Protein AF-A0A975MHR1-F1 (afdb_monomer)

pLDDT: mean 84.18, std 14.92, range [43.97, 98.38]

Structure (mmCIF, N/CA/C/O backbone):
data_AF-A0A975MHR1-F1
#
_entry.id   AF-A0A975MHR1-F1
#
loop_
_atom_site.group_PDB
_atom_site.id
_atom_site.type_symbol
_atom_site.label_atom_id
_atom_site.label_alt_id
_atom_site.label_comp_id
_atom_site.label_asym_id
_atom_site.label_entity_id
_atom_site.label_seq_id
_atom_site.pdbx_PDB_ins_code
_atom_site.Cartn_x
_atom_site.Cartn_y
_atom_site.Cartn_z
_atom_site.occupancy
_atom_site.B_iso_or_equiv
_atom_site.auth_seq_id
_atom_site.auth_comp_id
_atom_site.auth_asym_id
_atom_site.auth_atom_id
_atom_site.pdbx_PDB_model_num
ATOM 1 N N . MET A 1 1 ? -18.039 4.286 2.069 1.00 79.88 1 MET A N 1
ATOM 2 C CA . MET A 1 1 ? -16.928 3.396 2.445 1.00 79.88 1 MET A CA 1
ATOM 3 C C . MET A 1 1 ? -15.746 3.831 1.604 1.00 79.88 1 MET A C 1
ATOM 5 O O . MET A 1 1 ? -15.899 3.887 0.392 1.00 79.88 1 MET A O 1
ATOM 9 N N . THR A 1 2 ? -14.656 4.267 2.227 1.00 95.25 2 THR A N 1
ATOM 10 C CA . THR A 1 2 ? -13.437 4.701 1.514 1.00 95.25 2 THR A CA 1
ATOM 11 C C . THR A 1 2 ? -12.638 3.487 1.036 1.00 95.25 2 THR A C 1
ATOM 13 O O . THR A 1 2 ? -12.756 2.406 1.617 1.00 95.25 2 THR A O 1
ATOM 16 N N . ALA A 1 3 ? -11.769 3.658 0.042 1.00 96.56 3 ALA A N 1
ATOM 17 C CA . ALA A 1 3 ? -10.800 2.649 -0.389 1.00 96.56 3 ALA A CA 1
ATOM 18 C C . ALA A 1 3 ? -9.988 2.115 0.801 1.00 96.56 3 ALA A C 1
ATOM 20 O O . ALA A 1 3 ? -9.765 0.913 0.945 1.00 96.56 3 ALA A O 1
ATOM 21 N N . PHE A 1 4 ? -9.609 3.003 1.727 1.00 97.69 4 PHE A N 1
ATOM 22 C CA . PHE A 1 4 ? -8.880 2.613 2.933 1.00 97.69 4 PHE A CA 1
ATOM 23 C C . PHE A 1 4 ? -9.688 1.659 3.814 1.00 97.69 4 PHE A C 1
ATOM 25 O O . PHE A 1 4 ? -9.148 0.670 4.312 1.00 97.69 4 PHE A O 1
ATOM 32 N N . GLU A 1 5 ? -10.967 1.960 4.032 1.00 96.50 5 GLU A N 1
ATOM 33 C CA . GLU A 1 5 ? -11.857 1.116 4.830 1.00 96.50 5 GLU A CA 1
ATOM 34 C C . GLU A 1 5 ? -12.053 -0.252 4.180 1.00 96.50 5 GLU A C 1
ATOM 36 O O . GLU A 1 5 ? -11.966 -1.260 4.879 1.00 96.50 5 GLU A O 1
ATOM 41 N N . THR A 1 6 ? -12.231 -0.294 2.858 1.00 96.94 6 THR A N 1
ATOM 42 C CA . THR A 1 6 ? -12.348 -1.537 2.084 1.00 96.94 6 THR A CA 1
ATOM 43 C C . THR A 1 6 ? -11.099 -2.407 2.217 1.00 96.94 6 THR A C 1
ATOM 45 O O . THR A 1 6 ? -11.203 -3.596 2.523 1.00 96.94 6 THR A O 1
ATOM 48 N N . ILE A 1 7 ? -9.905 -1.827 2.067 1.00 97.38 7 ILE A N 1
ATOM 49 C CA . ILE A 1 7 ? -8.639 -2.569 2.171 1.00 97.38 7 ILE A CA 1
ATOM 50 C C . ILE A 1 7 ? -8.428 -3.094 3.594 1.00 97.38 7 ILE A C 1
ATOM 52 O O . ILE A 1 7 ? -8.072 -4.255 3.784 1.00 97.38 7 ILE A O 1
ATOM 56 N N . VAL A 1 8 ? -8.686 -2.273 4.618 1.00 97.81 8 VAL A N 1
ATOM 57 C CA . VAL A 1 8 ? -8.574 -2.7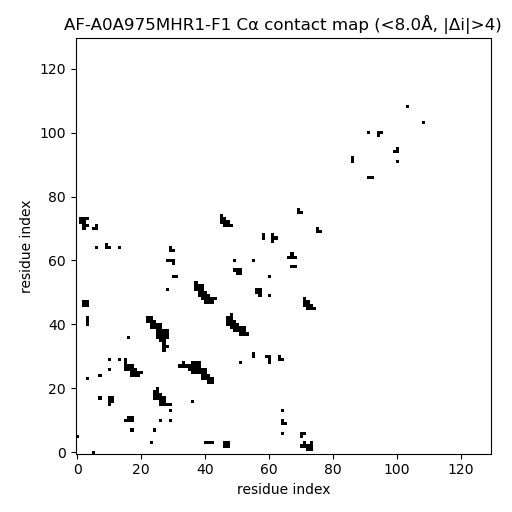09 6.020 1.00 97.81 8 VAL A CA 1
ATOM 58 C C . VAL A 1 8 ? -9.593 -3.798 6.355 1.00 97.81 8 VAL A C 1
ATOM 60 O O . VAL A 1 8 ? -9.263 -4.727 7.092 1.00 97.81 8 VAL A O 1
ATOM 63 N N . ALA A 1 9 ? -10.816 -3.704 5.832 1.00 97.25 9 ALA A N 1
ATOM 64 C CA . ALA A 1 9 ? -11.827 -4.742 5.998 1.00 97.25 9 ALA A CA 1
ATOM 65 C C . ALA A 1 9 ? -11.390 -6.055 5.333 1.00 97.25 9 ALA A C 1
ATOM 67 O O . ALA A 1 9 ? -11.477 -7.103 5.966 1.00 97.25 9 ALA A O 1
ATOM 68 N N . SER A 1 10 ? -10.844 -5.985 4.118 1.00 97.81 10 SER A N 1
ATOM 69 C CA . SER A 1 10 ? -10.363 -7.153 3.369 1.00 97.81 10 SER A CA 1
ATOM 70 C C . SER A 1 10 ? -9.183 -7.832 4.068 1.00 97.81 10 SER A C 1
ATOM 72 O O . SER A 1 10 ? -9.179 -9.048 4.224 1.00 97.81 10 SER A O 1
ATOM 74 N N . LEU A 1 11 ? -8.232 -7.057 4.604 1.00 96.94 11 LEU A N 1
ATOM 75 C CA . LEU A 1 11 ? -7.140 -7.589 5.431 1.00 96.94 11 LEU A CA 1
ATOM 76 C C . LEU A 1 11 ? -7.670 -8.318 6.675 1.00 96.94 11 LEU A C 1
ATOM 78 O O . LEU A 1 11 ? -7.264 -9.435 6.976 1.00 96.94 11 LEU A O 1
ATOM 82 N N . ARG A 1 12 ? -8.624 -7.721 7.392 1.00 96.56 12 ARG A N 1
ATOM 83 C CA . ARG A 1 12 ? -9.224 -8.382 8.561 1.00 96.56 12 ARG A CA 1
ATOM 84 C C . ARG A 1 12 ? -9.986 -9.651 8.176 1.00 96.56 12 ARG A C 1
ATOM 86 O O . ARG A 1 12 ? -9.909 -10.634 8.903 1.00 96.56 12 ARG A O 1
ATOM 93 N N . ALA A 1 13 ? -10.690 -9.642 7.044 1.00 96.88 13 ALA A N 1
ATOM 94 C CA . ALA A 1 13 ? -11.398 -10.809 6.520 1.00 96.88 13 ALA A CA 1
ATOM 95 C C . ALA A 1 13 ? -10.438 -11.937 6.103 1.00 96.88 13 ALA A C 1
ATOM 97 O O . ALA A 1 13 ? -10.755 -13.106 6.296 1.00 96.88 13 ALA A O 1
ATOM 98 N N . ALA A 1 14 ? -9.242 -11.590 5.621 1.00 94.69 14 ALA A N 1
ATOM 99 C CA . ALA A 1 14 ? -8.153 -12.528 5.351 1.00 94.69 14 ALA A CA 1
ATOM 100 C C . ALA A 1 14 ? -7.460 -13.055 6.628 1.00 94.69 14 ALA A C 1
ATOM 102 O O . ALA A 1 14 ? -6.516 -13.836 6.538 1.00 94.69 14 ALA A O 1
ATOM 103 N N . GLY A 1 15 ? -7.904 -12.636 7.820 1.00 94.06 15 GLY A N 1
ATOM 104 C CA . GLY A 1 15 ? -7.348 -13.081 9.097 1.00 94.06 15 GLY A CA 1
ATOM 105 C C . GLY A 1 15 ? -5.966 -12.507 9.409 1.00 94.06 15 GLY A C 1
ATOM 106 O O . GLY A 1 15 ? -5.280 -13.042 10.276 1.00 94.06 15 GLY A O 1
ATOM 107 N N . VAL A 1 16 ? -5.546 -11.440 8.718 1.00 92.62 16 VAL A N 1
ATOM 108 C CA . VAL A 1 16 ? -4.248 -10.803 8.965 1.00 92.62 16 VAL A CA 1
ATOM 109 C C . VAL A 1 16 ? -4.353 -9.724 10.039 1.00 92.62 16 VAL A C 1
ATOM 111 O O . VAL A 1 16 ? -5.306 -8.941 10.077 1.00 92.62 16 VAL A O 1
ATOM 114 N N . ASP A 1 17 ? -3.337 -9.645 10.899 1.00 91.88 17 ASP A N 1
ATOM 115 C CA . ASP A 1 17 ? -3.267 -8.631 11.948 1.00 91.88 17 ASP A CA 1
ATOM 116 C C . ASP A 1 17 ? -3.114 -7.227 11.354 1.00 91.88 17 ASP A C 1
ATOM 118 O O . ASP A 1 17 ? -2.190 -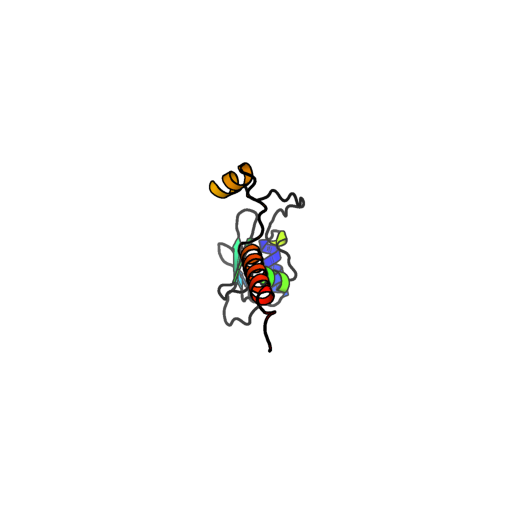6.956 10.581 1.00 91.88 17 ASP A O 1
ATOM 122 N N . VAL A 1 18 ? -3.989 -6.302 11.766 1.00 97.12 18 VAL A N 1
ATOM 123 C CA . VAL A 1 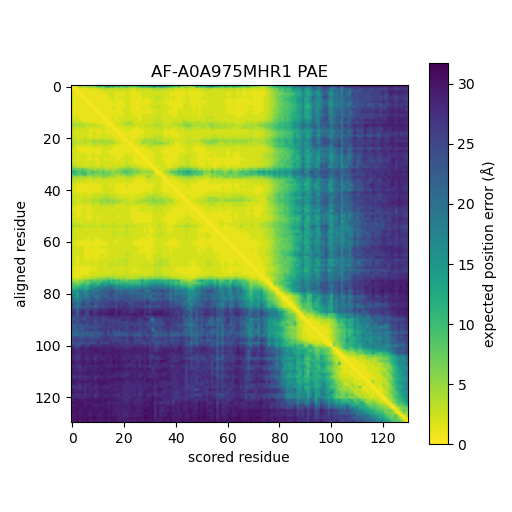18 ? -3.986 -4.905 11.306 1.00 97.12 18 VAL A CA 1
ATOM 124 C C . VAL A 1 18 ? -3.876 -3.938 12.481 1.00 97.12 18 VAL A C 1
ATOM 126 O O . VAL A 1 18 ? -4.762 -3.851 13.331 1.00 97.12 18 VAL A O 1
ATOM 129 N N . LYS A 1 19 ? -2.831 -3.109 12.467 1.00 98.0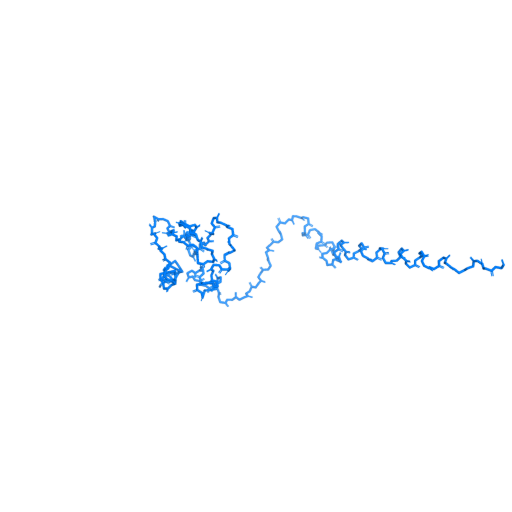0 19 LYS A N 1
ATOM 130 C CA . LYS A 1 19 ? -2.616 -2.004 13.404 1.00 98.00 19 LYS A CA 1
ATOM 131 C C . LYS A 1 19 ? -2.878 -0.663 12.725 1.00 98.00 19 LYS A C 1
ATOM 133 O O . LYS A 1 19 ? -2.145 -0.263 11.821 1.00 98.00 19 LYS A O 1
ATOM 138 N N . LEU A 1 20 ? -3.890 0.068 13.187 1.00 98.00 20 LEU A N 1
ATOM 139 C CA . LEU A 1 20 ? -4.162 1.426 12.709 1.00 98.00 20 LEU A CA 1
ATOM 140 C C . LEU A 1 20 ? -3.090 2.417 13.191 1.00 98.00 20 LEU A C 1
ATOM 142 O O . LEU A 1 20 ? -2.507 2.273 14.265 1.00 98.00 20 LEU A O 1
ATOM 146 N N . THR A 1 21 ? -2.842 3.443 12.385 1.00 96.75 21 THR A N 1
ATOM 147 C CA . THR A 1 21 ? -1.894 4.533 12.643 1.00 96.75 21 THR A CA 1
ATOM 148 C C . THR A 1 21 ? -2.521 5.869 12.238 1.00 96.75 21 THR A C 1
ATOM 150 O O . THR A 1 21 ? -3.521 5.898 11.522 1.00 96.75 21 THR A O 1
ATOM 153 N N . LYS A 1 22 ? -1.915 6.997 12.633 1.00 93.25 22 LYS A N 1
ATOM 154 C CA . LYS A 1 22 ? -2.426 8.344 12.306 1.00 93.25 22 LYS A CA 1
ATOM 155 C C . LYS A 1 22 ? -2.617 8.579 10.795 1.00 93.25 22 LYS A C 1
ATOM 157 O O . LYS A 1 22 ? -3.505 9.327 10.411 1.00 93.25 22 LYS A O 1
ATOM 162 N N . GLY A 1 23 ? -1.795 7.953 9.950 1.00 93.69 23 GLY A N 1
ATOM 163 C CA . GLY A 1 23 ? -1.816 8.132 8.491 1.00 93.69 23 GLY A CA 1
ATOM 164 C C . GLY A 1 23 ? -2.297 6.918 7.690 1.00 93.69 23 GLY A C 1
ATOM 165 O O . GLY A 1 23 ? -2.171 6.921 6.467 1.00 93.69 23 GLY A O 1
ATOM 166 N N . GLY A 1 24 ? -2.795 5.863 8.342 1.00 97.62 24 GLY A N 1
ATOM 167 C CA . GLY A 1 24 ? -3.165 4.624 7.658 1.00 97.62 24 GLY A CA 1
ATOM 168 C C . GLY A 1 24 ? -3.116 3.397 8.564 1.00 97.62 24 GLY A C 1
ATOM 169 O O . GLY A 1 24 ? -3.556 3.454 9.708 1.00 97.62 24 GLY A O 1
ATOM 170 N N . ALA A 1 25 ? -2.557 2.290 8.086 1.00 98.38 25 ALA A N 1
ATOM 171 C CA . ALA A 1 25 ? -2.419 1.046 8.832 1.00 98.38 25 ALA A CA 1
ATOM 172 C C . ALA A 1 25 ? -1.106 0.318 8.511 1.00 98.38 25 ALA A C 1
ATOM 174 O O . ALA A 1 25 ? -0.481 0.523 7.469 1.00 98.38 25 ALA A O 1
ATOM 175 N N . ARG A 1 26 ? -0.703 -0.551 9.434 1.00 98.25 26 ARG A N 1
ATOM 176 C CA . ARG A 1 26 ? 0.360 -1.541 9.272 1.00 98.25 26 ARG A CA 1
ATOM 177 C C . ARG A 1 26 ? -0.254 -2.923 9.419 1.00 98.25 26 ARG A C 1
ATOM 179 O O . ARG A 1 26 ? -1.033 -3.126 10.346 1.00 98.25 26 ARG A O 1
ATOM 186 N N . ALA A 1 27 ? 0.103 -3.848 8.542 1.00 97.75 27 ALA A N 1
ATOM 187 C CA . ALA A 1 27 ? -0.388 -5.221 8.586 1.00 97.75 27 ALA A CA 1
ATOM 188 C C . ALA A 1 27 ? 0.728 -6.213 8.250 1.00 97.75 27 ALA A C 1
ATOM 190 O O . ALA A 1 27 ? 1.771 -5.819 7.719 1.00 97.75 27 ALA A O 1
ATOM 191 N N . GLN A 1 28 ? 0.534 -7.492 8.561 1.00 96.88 28 GLN A N 1
ATOM 192 C CA . GLN A 1 28 ? 1.322 -8.541 7.910 1.00 96.88 28 GLN A CA 1
ATOM 193 C C . GLN A 1 28 ? 0.938 -8.602 6.426 1.00 96.88 28 GLN A C 1
ATOM 195 O O . GLN A 1 28 ? -0.202 -8.316 6.058 1.00 96.88 28 GLN A O 1
ATOM 200 N N . CYS A 1 29 ? 1.901 -8.917 5.563 1.00 97.06 29 CYS A N 1
ATOM 201 C CA . CYS A 1 29 ? 1.611 -9.089 4.146 1.00 97.06 29 CYS A CA 1
ATOM 202 C C . CYS A 1 29 ? 0.899 -10.436 3.930 1.00 97.06 29 CYS A C 1
ATOM 204 O O . CYS A 1 29 ? 1.402 -11.439 4.429 1.00 97.06 29 CYS A O 1
ATOM 206 N N . PRO A 1 30 ? -0.218 -10.498 3.184 1.00 95.88 30 PRO A N 1
ATOM 207 C CA . PRO A 1 30 ? -0.897 -11.765 2.895 1.00 95.88 30 PRO A CA 1
ATOM 208 C C . PRO A 1 30 ? -0.149 -12.638 1.869 1.00 95.88 30 PRO A C 1
ATOM 210 O O . PRO A 1 30 ? -0.420 -13.828 1.774 1.00 95.88 30 PRO A O 1
ATOM 213 N N . VAL A 1 31 ? 0.798 -12.066 1.114 1.00 97.19 31 VAL A N 1
ATOM 214 C CA . VAL A 1 31 ? 1.537 -12.762 0.040 1.00 97.19 31 VAL A CA 1
ATOM 215 C C . VAL A 1 31 ? 2.711 -13.579 0.578 1.00 97.19 31 VAL A C 1
ATOM 217 O O . VAL A 1 31 ? 2.987 -14.673 0.094 1.00 97.19 31 VAL A O 1
ATOM 220 N N . HIS A 1 32 ? 3.419 -13.067 1.586 1.00 94.31 32 HIS A N 1
ATOM 221 C CA . HIS A 1 32 ? 4.569 -13.758 2.166 1.00 94.31 32 HIS A CA 1
ATOM 222 C C . HIS A 1 32 ? 4.396 -13.931 3.670 1.00 94.31 32 HIS A C 1
ATOM 224 O O . HIS A 1 32 ? 3.871 -13.060 4.358 1.00 94.31 32 HIS A O 1
ATOM 230 N N . ASN A 1 33 ? 4.912 -15.035 4.207 1.00 87.25 33 ASN A N 1
ATOM 231 C CA . ASN A 1 33 ? 4.814 -15.330 5.631 1.00 87.25 33 ASN A CA 1
ATOM 232 C C . ASN A 1 33 ? 5.770 -14.447 6.459 1.00 87.25 33 ASN A C 1
ATOM 234 O O . ASN A 1 33 ? 6.916 -14.817 6.726 1.00 87.25 33 ASN A O 1
ATOM 238 N N . SER A 1 34 ? 5.317 -13.252 6.847 1.00 84.19 34 SER A N 1
ATOM 239 C CA . SER A 1 34 ? 6.091 -12.321 7.674 1.00 84.19 34 SER A CA 1
ATOM 240 C C . SER A 1 34 ? 5.909 -12.579 9.174 1.00 84.19 34 SER A C 1
ATOM 242 O O . SER A 1 34 ? 4.789 -12.641 9.676 1.00 84.19 34 SER A O 1
ATOM 244 N N . ARG A 1 35 ? 7.003 -12.530 9.948 1.00 85.00 35 ARG A N 1
ATOM 245 C CA . ARG A 1 35 ? 6.927 -12.449 11.425 1.00 85.00 35 ARG A CA 1
ATOM 246 C C . ARG A 1 35 ? 6.492 -11.074 11.957 1.00 85.00 35 ARG A C 1
ATOM 248 O O . ARG A 1 35 ? 6.228 -10.945 13.144 1.00 85.00 35 ARG A O 1
ATOM 255 N N . GLY A 1 36 ? 6.456 -10.043 11.113 1.00 90.81 36 GLY A N 1
ATOM 256 C CA . GLY A 1 36 ? 6.146 -8.668 11.512 1.00 90.81 36 GLY A CA 1
ATOM 257 C C . GLY A 1 36 ? 5.213 -7.954 10.537 1.00 90.81 36 GLY A C 1
ATOM 258 O O . GLY A 1 36 ? 4.917 -8.460 9.458 1.00 90.81 36 GLY A O 1
ATOM 259 N N . LEU A 1 37 ? 4.772 -6.751 10.913 1.00 96.44 37 LEU A N 1
ATOM 260 C CA . LEU A 1 37 ? 3.868 -5.928 10.106 1.00 96.44 37 LEU A CA 1
ATOM 261 C C . LEU A 1 37 ? 4.623 -5.281 8.933 1.00 96.44 37 LEU A C 1
ATOM 263 O O . LEU A 1 37 ? 5.018 -4.116 9.019 1.00 96.44 37 LEU A O 1
ATOM 267 N N . THR A 1 38 ? 4.887 -6.038 7.869 1.00 97.19 38 THR A N 1
ATOM 268 C CA . THR A 1 38 ? 5.680 -5.621 6.695 1.00 97.19 38 THR A CA 1
ATOM 269 C C . THR A 1 38 ? 4.890 -4.786 5.687 1.00 97.19 38 THR A C 1
ATOM 271 O O . THR A 1 38 ? 5.497 -4.023 4.935 1.00 97.19 38 THR A O 1
ATOM 274 N N . LEU A 1 39 ? 3.558 -4.868 5.692 1.00 98.25 39 LEU A N 1
ATOM 275 C CA . LEU A 1 39 ? 2.685 -4.140 4.778 1.00 98.25 39 LEU A CA 1
ATOM 276 C C . LEU A 1 39 ? 2.330 -2.756 5.335 1.00 98.25 39 LEU A C 1
ATOM 278 O O . LEU A 1 39 ? 1.883 -2.610 6.475 1.00 98.25 39 LEU A O 1
ATOM 282 N N . SER A 1 40 ? 2.517 -1.729 4.508 1.00 98.38 40 SER A N 1
ATOM 283 C CA . SER A 1 40 ? 1.995 -0.378 4.715 1.00 98.38 40 SER A CA 1
ATOM 284 C C . SER A 1 40 ? 0.716 -0.193 3.926 1.00 98.38 40 SER A C 1
ATOM 286 O O . SER A 1 40 ? 0.713 -0.448 2.726 1.00 98.38 40 SER A O 1
ATOM 288 N N . VAL A 1 41 ? -0.314 0.347 4.566 1.00 98.31 41 VAL A N 1
ATOM 289 C CA . VAL A 1 41 ? -1.510 0.859 3.894 1.00 98.31 41 VAL A CA 1
ATOM 290 C C . VAL A 1 41 ? -1.630 2.331 4.258 1.00 98.31 41 VAL A C 1
ATOM 292 O O . VAL A 1 41 ? -1.923 2.658 5.407 1.00 98.31 41 VAL A O 1
ATOM 295 N N . ARG A 1 42 ? -1.353 3.241 3.325 1.00 98.19 42 ARG A N 1
ATOM 296 C CA . ARG A 1 42 ? -1.293 4.684 3.602 1.00 98.19 42 ARG A CA 1
ATOM 297 C C . ARG A 1 42 ? -2.463 5.413 2.960 1.00 98.19 42 ARG A C 1
ATOM 299 O O . ARG A 1 42 ? -2.695 5.263 1.764 1.00 98.19 42 ARG A O 1
ATOM 306 N N . ARG A 1 43 ? -3.145 6.253 3.741 1.00 97.12 43 ARG A N 1
ATOM 307 C CA . ARG A 1 43 ? -4.168 7.172 3.229 1.00 97.12 43 ARG A CA 1
ATOM 308 C C . ARG A 1 43 ? -3.491 8.313 2.473 1.00 97.12 43 ARG A C 1
ATOM 310 O O . ARG A 1 43 ? -2.590 8.963 3.006 1.00 97.12 43 ARG A O 1
ATOM 317 N N . GLY A 1 44 ? -3.911 8.527 1.239 1.00 93.94 44 GLY A N 1
ATOM 318 C CA . GLY A 1 44 ? -3.654 9.732 0.466 1.00 93.94 44 GLY A CA 1
ATOM 319 C C . GLY A 1 44 ? -4.947 10.516 0.269 1.00 93.94 44 GLY A C 1
ATOM 320 O O . GLY A 1 44 ? -5.979 10.188 0.849 1.00 93.94 44 GLY A O 1
ATOM 321 N N . ASP A 1 45 ? -4.871 11.550 -0.556 1.00 92.81 45 ASP A N 1
ATOM 322 C CA . ASP A 1 45 ? -6.040 12.317 -0.968 1.00 92.81 45 ASP A CA 1
ATOM 323 C C . ASP A 1 45 ? -6.777 11.568 -2.091 1.00 92.81 45 ASP A C 1
ATO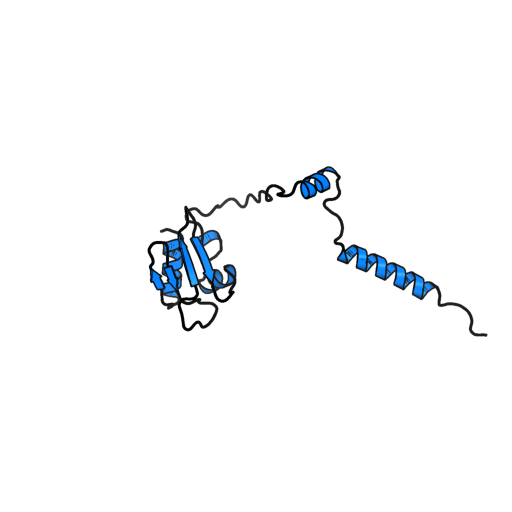M 325 O O . ASP A 1 45 ? -6.210 11.360 -3.168 1.00 92.81 45 ASP A O 1
ATOM 329 N N . GLY A 1 46 ? -7.974 11.052 -1.797 1.00 91.81 46 GLY A N 1
ATOM 330 C CA . GLY A 1 46 ? -8.814 10.275 -2.723 1.00 91.81 46 GLY A CA 1
ATOM 331 C C . GLY A 1 46 ? -8.268 8.901 -3.142 1.00 91.81 46 GLY A C 1
ATOM 332 O O . GLY A 1 46 ? -8.837 8.246 -4.019 1.00 91.81 46 GLY A O 1
ATOM 333 N N . ARG A 1 47 ? -7.139 8.460 -2.571 1.00 95.38 47 ARG A N 1
ATOM 334 C CA . ARG A 1 47 ? -6.498 7.178 -2.896 1.00 95.38 47 ARG A CA 1
ATOM 335 C C . ARG A 1 47 ? -5.734 6.581 -1.725 1.00 95.38 47 ARG A C 1
ATOM 337 O O . ARG A 1 47 ? -5.336 7.276 -0.792 1.00 95.38 47 ARG A O 1
ATOM 344 N N . VAL A 1 48 ? -5.418 5.302 -1.837 1.00 97.56 48 VAL A N 1
ATOM 345 C CA . VAL A 1 48 ? -4.610 4.533 -0.896 1.00 97.56 48 VAL A CA 1
ATOM 346 C C . VAL A 1 48 ? -3.384 3.987 -1.609 1.00 97.56 48 VAL A C 1
ATOM 348 O O . VAL A 1 48 ? -3.461 3.567 -2.758 1.00 97.56 48 VAL A O 1
ATOM 351 N N . SER A 1 49 ? -2.239 3.984 -0.925 1.00 97.44 49 SER A N 1
ATOM 352 C CA . SER A 1 49 ? -1.075 3.219 -1.376 1.00 97.44 49 SER A CA 1
ATOM 353 C C . SER A 1 49 ? -0.899 1.985 -0.502 1.00 97.44 49 SER A C 1
ATOM 355 O O . SER A 1 49 ? -0.953 2.071 0.730 1.00 97.44 49 SER A O 1
ATOM 357 N N . VAL A 1 50 ? -0.644 0.854 -1.149 1.00 97.94 50 VAL A N 1
ATOM 358 C CA . VAL A 1 50 ? -0.181 -0.376 -0.511 1.00 97.94 50 VAL A CA 1
ATOM 359 C C . VAL A 1 50 ? 1.296 -0.545 -0.838 1.00 97.94 50 VAL A C 1
ATOM 361 O O . VAL A 1 50 ? 1.724 -0.277 -1.956 1.00 97.94 50 VAL A O 1
ATOM 364 N N . TYR A 1 51 ? 2.107 -0.886 0.156 1.00 98.19 51 TYR A N 1
ATOM 365 C CA . TYR A 1 51 ? 3.536 -1.092 -0.058 1.00 98.19 51 TYR A CA 1
ATOM 366 C C . TYR A 1 51 ? 4.075 -2.143 0.899 1.00 98.19 51 TYR A C 1
ATOM 368 O O . TYR A 1 51 ? 4.009 -1.976 2.124 1.00 98.19 51 TYR A O 1
ATOM 376 N N . CYS A 1 52 ? 4.624 -3.215 0.339 1.00 97.94 52 CYS A N 1
ATOM 377 C CA . CYS A 1 52 ? 5.261 -4.270 1.100 1.00 97.94 52 CYS A CA 1
ATOM 378 C C . CYS A 1 52 ? 6.767 -4.006 1.222 1.00 97.94 52 CYS A C 1
ATOM 380 O O . CYS A 1 52 ? 7.495 -4.023 0.236 1.00 97.94 52 CYS A O 1
ATOM 382 N N . PHE A 1 53 ? 7.267 -3.836 2.447 1.00 96.81 53 PHE A N 1
ATOM 383 C CA . PHE A 1 53 ? 8.699 -3.597 2.683 1.00 96.81 53 PHE A CA 1
ATOM 384 C C . PHE A 1 53 ? 9.595 -4.826 2.437 1.00 96.81 53 PHE A C 1
ATOM 386 O O . PHE A 1 53 ? 10.813 -4.700 2.506 1.00 96.81 53 PHE A O 1
ATOM 393 N N . ALA A 1 54 ? 9.009 -5.994 2.161 1.00 95.75 54 ALA A N 1
ATOM 394 C CA . ALA A 1 54 ? 9.737 -7.211 1.801 1.00 95.75 54 ALA A CA 1
ATOM 395 C C . ALA A 1 54 ? 9.837 -7.440 0.280 1.00 95.75 54 ALA A C 1
ATOM 397 O O . ALA A 1 54 ? 10.493 -8.390 -0.130 1.00 95.75 54 ALA A O 1
ATOM 398 N N . GLY A 1 55 ? 9.202 -6.589 -0.538 1.00 96.12 55 GLY A N 1
ATOM 399 C CA . GLY A 1 55 ? 9.332 -6.628 -1.998 1.00 96.12 55 GLY A CA 1
ATOM 400 C C . GLY A 1 55 ? 8.214 -7.335 -2.768 1.00 96.12 55 GLY A C 1
ATOM 401 O O . GLY A 1 55 ? 8.362 -7.481 -3.973 1.00 96.12 55 GLY A O 1
ATOM 402 N N . CYS A 1 56 ? 7.113 -7.750 -2.127 1.00 97.75 56 CYS A N 1
ATOM 403 C CA . CYS A 1 56 ? 5.922 -8.192 -2.869 1.00 97.75 56 CYS A CA 1
ATOM 404 C C . CYS A 1 56 ? 5.363 -7.037 -3.703 1.00 97.75 56 CYS A C 1
ATOM 406 O O . CYS A 1 56 ? 5.325 -5.896 -3.218 1.00 97.75 56 CYS A O 1
ATOM 408 N N . GLU A 1 57 ? 4.890 -7.343 -4.906 1.00 97.19 57 GLU A N 1
ATOM 409 C CA . GLU A 1 57 ? 4.260 -6.345 -5.760 1.00 97.19 57 GLU A CA 1
ATOM 410 C C . GLU A 1 57 ? 2.903 -5.920 -5.183 1.00 97.19 57 GLU A C 1
ATOM 412 O O . GLU A 1 57 ? 2.238 -6.657 -4.450 1.00 97.19 57 GLU A O 1
ATOM 417 N N . ASP A 1 58 ? 2.485 -4.691 -5.478 1.00 96.12 58 ASP A N 1
ATOM 418 C CA . ASP A 1 58 ? 1.199 -4.167 -5.018 1.00 96.12 58 ASP A CA 1
ATOM 419 C C . ASP A 1 58 ? 0.022 -4.960 -5.596 1.00 96.12 58 ASP A C 1
ATOM 421 O O . ASP A 1 58 ? -0.921 -5.263 -4.864 1.00 96.12 58 ASP A O 1
ATOM 425 N N . VAL A 1 59 ? 0.109 -5.352 -6.867 1.00 96.81 59 VAL A N 1
ATOM 426 C CA . VAL A 1 59 ? -0.880 -6.202 -7.541 1.00 96.81 59 VAL A CA 1
ATOM 427 C C . VAL A 1 59 ? -1.034 -7.565 -6.867 1.00 96.81 59 VAL A C 1
ATOM 429 O O . VAL A 1 59 ? -2.159 -7.966 -6.595 1.00 96.81 59 VAL A O 1
ATOM 432 N N . GLU A 1 60 ? 0.062 -8.222 -6.473 1.00 97.75 60 GLU A N 1
ATOM 433 C CA . GLU A 1 60 ? 0.007 -9.507 -5.760 1.00 97.75 60 GLU A CA 1
ATOM 434 C C . GLU A 1 60 ? -0.688 -9.367 -4.400 1.00 97.75 60 GLU A C 1
ATOM 436 O O . GLU A 1 60 ? -1.465 -10.229 -3.986 1.00 97.75 60 GLU A O 1
ATOM 441 N N . VAL A 1 61 ? -0.421 -8.265 -3.689 1.00 97.81 61 VAL A N 1
ATOM 442 C CA . VAL A 1 61 ? -1.072 -7.977 -2.405 1.00 97.81 61 VAL A CA 1
ATOM 443 C C . VAL A 1 61 ? -2.569 -7.755 -2.586 1.00 97.81 61 VAL A C 1
ATOM 445 O O . VAL A 1 61 ? -3.348 -8.225 -1.760 1.00 97.81 61 VAL A O 1
ATOM 448 N N . LEU A 1 62 ? -2.977 -7.038 -3.633 1.00 97.88 62 LEU A N 1
ATOM 449 C CA . LEU A 1 62 ? -4.389 -6.810 -3.933 1.00 97.88 62 LEU A CA 1
ATOM 450 C C . LEU A 1 62 ? -5.093 -8.109 -4.328 1.00 97.88 62 LEU A C 1
ATOM 452 O O . LEU A 1 62 ? -6.145 -8.407 -3.763 1.00 97.88 62 LEU A O 1
ATOM 456 N N . ASP A 1 63 ? -4.480 -8.917 -5.190 1.00 97.69 63 ASP A N 1
ATOM 457 C CA . ASP A 1 63 ? -5.023 -10.206 -5.623 1.00 97.69 63 ASP A CA 1
ATOM 458 C C . ASP A 1 63 ? -5.210 -11.164 -4.438 1.00 97.69 63 ASP A C 1
ATOM 460 O O . ASP A 1 63 ? -6.266 -11.785 -4.301 1.00 97.69 63 ASP A O 1
ATOM 464 N N . ALA A 1 64 ? -4.244 -11.221 -3.512 1.00 97.06 64 ALA A N 1
ATOM 465 C CA . ALA A 1 64 ? -4.353 -12.013 -2.284 1.00 97.06 64 ALA A CA 1
ATOM 466 C C . ALA A 1 64 ? -5.510 -11.566 -1.365 1.00 97.06 64 ALA A C 1
ATOM 468 O O . ALA A 1 64 ? -5.970 -12.338 -0.524 1.00 97.06 64 ALA A O 1
ATOM 469 N N . LEU A 1 65 ? -5.984 -10.327 -1.520 1.00 97.12 65 LEU A N 1
ATOM 470 C CA . LEU A 1 65 ? -7.136 -9.770 -0.809 1.00 97.12 65 LEU A CA 1
ATOM 471 C C . LEU A 1 65 ? -8.432 -9.816 -1.633 1.00 97.12 65 LEU A C 1
ATOM 473 O O . LEU A 1 65 ? -9.468 -9.374 -1.139 1.00 97.12 65 LEU A O 1
ATOM 477 N N . GLY A 1 66 ? -8.393 -10.330 -2.867 1.00 97.06 66 GLY A N 1
ATOM 478 C CA . GLY A 1 66 ? -9.529 -10.319 -3.790 1.00 97.06 66 GLY A CA 1
ATOM 479 C C . GLY A 1 66 ? -9.906 -8.917 -4.281 1.00 97.06 66 GLY A C 1
ATOM 480 O O . GLY A 1 66 ? -11.070 -8.673 -4.596 1.00 97.06 66 GLY A O 1
ATOM 481 N N . LEU A 1 67 ? -8.945 -7.994 -4.306 1.00 96.75 67 LEU A N 1
ATOM 482 C CA . LEU A 1 67 ? -9.111 -6.605 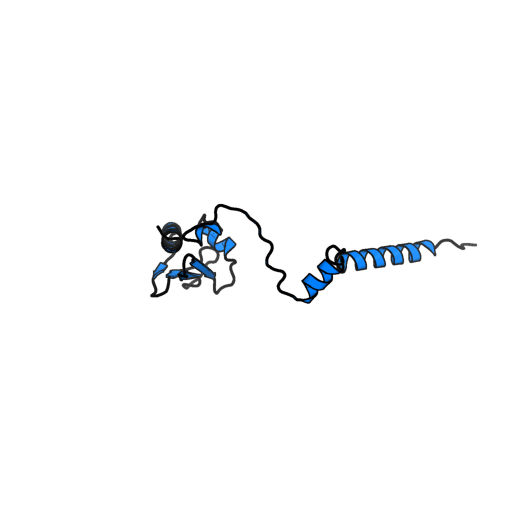-4.728 1.00 96.75 67 LEU A CA 1
ATOM 483 C C . LEU A 1 67 ? -8.406 -6.353 -6.059 1.00 96.75 67 LEU A C 1
ATOM 485 O O . LEU A 1 67 ? -7.496 -7.076 -6.448 1.00 96.75 67 LEU A O 1
ATOM 489 N N . VAL A 1 68 ? -8.786 -5.271 -6.733 1.00 94.94 68 VAL A N 1
ATOM 490 C CA . VAL A 1 68 ? -8.111 -4.794 -7.946 1.00 94.94 68 VAL A CA 1
ATOM 491 C C . VAL A 1 68 ? -7.544 -3.391 -7.744 1.00 94.94 68 VAL A C 1
ATOM 493 O O . VAL A 1 68 ? -7.947 -2.659 -6.844 1.00 94.94 68 VAL A O 1
ATOM 496 N N . VAL A 1 69 ? -6.644 -2.953 -8.633 1.00 94.00 69 VAL A N 1
ATOM 497 C CA . VAL A 1 69 ? -6.006 -1.616 -8.576 1.00 94.00 69 VAL A CA 1
ATOM 498 C C . VAL A 1 69 ? -7.022 -0.476 -8.438 1.00 94.00 69 VAL A C 1
ATOM 500 O O . VAL A 1 69 ? -6.761 0.525 -7.778 1.00 94.00 69 VAL A O 1
ATOM 503 N N . ARG A 1 70 ? -8.206 -0.621 -9.036 1.00 93.06 70 ARG A N 1
ATOM 504 C CA . ARG A 1 70 ? -9.275 0.378 -8.962 1.00 93.06 70 ARG A CA 1
ATOM 505 C C . ARG A 1 70 ? -9.802 0.589 -7.535 1.00 93.06 70 ARG A C 1
ATOM 507 O O . ARG A 1 70 ? -10.209 1.701 -7.217 1.00 93.06 70 ARG A O 1
ATOM 514 N N . ASP A 1 71 ? -9.729 -0.427 -6.681 1.00 94.75 71 ASP A N 1
ATOM 515 C CA . ASP A 1 71 ? -10.173 -0.362 -5.284 1.00 94.75 71 ASP A CA 1
ATOM 516 C C . ASP A 1 71 ? -9.195 0.420 -4.391 1.00 94.75 71 ASP A C 1
ATOM 518 O O . ASP A 1 71 ? -9.494 0.692 -3.230 1.00 94.75 71 ASP A O 1
ATOM 522 N N . LEU A 1 72 ? -8.037 0.835 -4.927 1.00 95.94 72 LEU A N 1
ATOM 523 C CA . LEU A 1 72 ? -7.135 1.784 -4.271 1.00 95.94 72 LEU A CA 1
ATOM 524 C C . LEU A 1 72 ? -7.648 3.232 -4.312 1.00 95.94 72 LEU A C 1
ATOM 526 O O . LEU A 1 72 ? -7.014 4.102 -3.718 1.00 95.94 72 LEU A O 1
ATOM 530 N N . PHE A 1 73 ? -8.744 3.529 -5.010 1.00 95.50 73 PHE A N 1
ATOM 531 C CA . PHE A 1 73 ? -9.249 4.890 -5.204 1.00 95.50 73 PHE A CA 1
ATOM 532 C C . PHE A 1 73 ? -10.643 5.041 -4.595 1.00 95.50 73 PHE A C 1
ATOM 534 O O . PHE A 1 73 ? -11.499 4.185 -4.800 1.00 95.50 73 PHE A O 1
ATOM 541 N N . ASP A 1 74 ? -10.875 6.133 -3.862 1.00 94.19 74 ASP A N 1
ATOM 542 C CA . ASP A 1 74 ? -12.187 6.424 -3.262 1.00 94.19 74 ASP A CA 1
ATOM 543 C C . ASP A 1 74 ? -13.243 6.691 -4.343 1.00 94.19 74 ASP A C 1
ATOM 545 O O . ASP A 1 74 ? -14.387 6.251 -4.239 1.00 94.19 74 ASP A O 1
ATOM 549 N N . GLU A 1 75 ? -12.822 7.374 -5.409 1.00 91.19 75 GLU A N 1
ATOM 550 C CA . GLU A 1 75 ? -13.608 7.633 -6.612 1.00 91.19 75 GLU A CA 1
ATOM 551 C C . GLU A 1 75 ? -12.955 6.924 -7.805 1.00 91.19 75 GLU A C 1
ATOM 553 O O . GLU A 1 75 ? -12.133 7.500 -8.529 1.00 91.19 75 GLU A O 1
ATOM 558 N N . PRO A 1 76 ? -13.259 5.633 -8.004 1.00 79.06 76 PRO A N 1
ATOM 559 C CA . PRO A 1 76 ? -12.667 4.874 -9.085 1.00 79.06 76 PRO A CA 1
ATOM 560 C C . PRO A 1 76 ? -13.132 5.401 -10.445 1.00 79.06 76 PRO A C 1
ATOM 562 O O . PRO A 1 76 ? -14.321 5.369 -10.766 1.00 79.06 76 PRO A O 1
ATOM 565 N N . ARG A 1 77 ? -12.182 5.841 -11.280 1.00 73.88 77 ARG A N 1
ATOM 566 C CA . ARG A 1 77 ? -12.467 6.242 -12.664 1.00 73.88 77 ARG A CA 1
ATOM 567 C C . ARG A 1 77 ? -13.092 5.074 -13.427 1.00 73.88 77 ARG A C 1
ATOM 569 O O . ARG A 1 77 ? -12.531 3.976 -13.484 1.00 73.88 77 ARG A O 1
ATOM 576 N N . THR A 1 78 ? -14.274 5.304 -13.986 1.00 69.75 78 THR A N 1
ATOM 577 C CA . THR A 1 78 ? -15.000 4.333 -14.815 1.00 69.75 78 THR A CA 1
ATOM 578 C C . THR A 1 78 ? -14.653 4.477 -16.293 1.00 69.75 78 THR A C 1
ATOM 580 O O . THR A 1 78 ? -14.865 3.541 -17.064 1.00 69.75 78 THR A O 1
ATOM 583 N N . ASP A 1 79 ? -14.069 5.609 -16.686 1.00 66.88 79 ASP A N 1
ATOM 584 C CA . ASP A 1 79 ? -13.620 5.867 -18.039 1.00 66.88 79 ASP A CA 1
ATOM 585 C C . ASP A 1 79 ? -12.201 5.317 -18.239 1.00 66.88 79 ASP A C 1
ATOM 587 O O . ASP A 1 79 ? -11.213 5.791 -17.683 1.00 66.88 79 ASP A O 1
ATOM 591 N N . ARG A 1 80 ? -12.072 4.285 -19.076 1.00 60.78 80 ARG A N 1
ATOM 592 C CA . ARG A 1 80 ? -10.766 3.843 -19.588 1.00 60.78 80 ARG A CA 1
ATOM 593 C C . ARG A 1 80 ? -10.296 4.761 -20.713 1.00 60.78 80 ARG A C 1
ATOM 595 O O . ARG A 1 80 ? -9.879 4.286 -21.769 1.00 60.78 80 ARG A O 1
ATOM 602 N N . THR A 1 81 ? -10.367 6.071 -20.508 1.00 62.09 81 THR A N 1
ATOM 603 C CA . THR A 1 81 ? -9.741 7.013 -21.427 1.00 62.09 81 THR A CA 1
ATOM 604 C C . THR A 1 81 ? -8.247 6.931 -21.155 1.00 62.09 81 THR A C 1
ATOM 606 O O . THR A 1 81 ? -7.710 7.635 -20.302 1.00 62.09 81 THR A O 1
ATOM 609 N N . TYR A 1 82 ? -7.573 5.984 -21.813 1.00 59.81 82 TYR A N 1
ATOM 610 C CA . TYR A 1 82 ? -6.119 5.958 -21.849 1.00 59.81 82 TYR A CA 1
ATOM 611 C C . TYR A 1 82 ? -5.671 7.224 -22.576 1.00 59.81 82 TYR A C 1
ATOM 613 O O . TYR A 1 82 ? -5.564 7.265 -23.798 1.00 59.81 82 TYR A O 1
ATOM 621 N N . ALA A 1 83 ? -5.465 8.289 -21.809 1.00 62.06 83 ALA A N 1
ATOM 622 C CA . ALA A 1 83 ? -4.611 9.370 -22.233 1.00 62.06 83 ALA A CA 1
ATOM 623 C C . ALA A 1 83 ? -3.184 8.833 -22.072 1.00 62.06 83 ALA A C 1
ATOM 625 O O . ALA A 1 83 ? -2.786 8.551 -20.933 1.00 62.06 83 ALA A O 1
ATOM 626 N N . PRO A 1 84 ? -2.421 8.628 -23.163 1.00 60.59 84 PRO A N 1
ATOM 627 C CA . PRO A 1 84 ? -1.011 8.310 -23.019 1.00 60.59 84 PRO A CA 1
ATOM 628 C C . PRO A 1 84 ? -0.374 9.371 -22.113 1.00 60.59 84 PRO A C 1
ATOM 630 O O . PRO A 1 84 ? -0.783 10.539 -22.170 1.00 60.59 84 PRO A O 1
ATOM 633 N N . PRO A 1 85 ? 0.583 8.992 -21.245 1.00 64.00 85 PRO A N 1
ATOM 634 C CA . PRO A 1 85 ? 1.275 9.979 -20.433 1.00 64.00 85 PRO A CA 1
ATOM 635 C C . PRO A 1 85 ? 1.786 11.087 -21.365 1.00 64.00 85 PRO A C 1
ATOM 637 O O . PRO A 1 85 ? 2.270 10.756 -22.453 1.00 64.00 85 PRO A O 1
ATOM 640 N N . PRO A 1 86 ? 1.675 12.379 -20.989 1.00 65.19 86 PRO A N 1
ATOM 641 C CA . PRO A 1 86 ? 2.334 13.420 -21.764 1.00 65.19 86 PRO A CA 1
ATOM 642 C C . PRO A 1 86 ? 3.798 12.998 -21.874 1.00 65.19 86 PRO A C 1
ATOM 644 O O . PRO A 1 86 ? 4.415 12.698 -20.849 1.00 65.19 86 PRO A O 1
ATOM 647 N N . THR A 1 87 ? 4.298 12.855 -23.099 1.00 62.25 87 THR A N 1
ATOM 648 C CA . THR A 1 87 ? 5.679 12.478 -23.421 1.00 62.25 87 THR A CA 1
ATOM 649 C C . THR A 1 87 ? 6.606 13.315 -22.542 1.00 62.25 87 THR A C 1
ATOM 651 O O . THR A 1 87 ? 6.697 14.530 -22.692 1.00 62.25 87 THR A O 1
ATOM 654 N N . ARG A 1 88 ? 7.199 12.692 -21.511 1.00 65.62 88 ARG A N 1
ATOM 655 C CA . ARG A 1 88 ? 7.877 13.434 -20.432 1.00 65.62 88 ARG A CA 1
ATOM 656 C C . ARG A 1 88 ? 9.270 13.896 -20.827 1.00 65.62 88 ARG A C 1
ATOM 658 O O . ARG A 1 88 ? 9.865 14.683 -20.094 1.00 65.62 88 ARG A O 1
ATOM 665 N N . THR A 1 89 ? 9.791 13.435 -21.960 1.00 66.19 89 THR A N 1
ATOM 666 C CA . THR A 1 89 ? 11.124 13.812 -22.407 1.00 66.19 89 THR A CA 1
ATOM 667 C C . THR A 1 89 ? 11.068 14.646 -23.692 1.00 66.19 89 THR A C 1
ATOM 669 O O . THR A 1 89 ? 10.387 14.270 -24.649 1.00 66.19 89 THR A O 1
ATOM 672 N N . PRO A 1 90 ? 11.806 15.773 -23.753 1.00 73.94 90 PRO A N 1
ATOM 673 C CA . PRO A 1 90 ? 11.929 16.568 -24.976 1.00 73.94 90 PRO A CA 1
ATOM 674 C C . PRO A 1 90 ? 12.406 15.757 -26.189 1.00 73.94 90 PRO A C 1
ATOM 676 O O . PRO A 1 90 ? 12.055 16.074 -27.321 1.00 73.94 90 PRO A O 1
ATOM 679 N N . TRP A 1 91 ? 13.187 14.697 -25.962 1.00 68.06 91 TRP A N 1
ATOM 680 C CA . TRP A 1 91 ? 13.747 13.881 -27.032 1.00 68.06 91 TRP A CA 1
ATOM 681 C C . TRP A 1 91 ? 12.768 12.821 -27.564 1.00 68.06 91 TRP A C 1
ATOM 683 O O . TRP A 1 91 ? 12.775 12.582 -28.765 1.00 68.06 91 TRP A O 1
ATOM 693 N N . GLU A 1 92 ? 11.864 12.249 -26.756 1.00 71.88 92 GLU A N 1
ATOM 694 C CA . GLU A 1 92 ? 10.785 11.385 -27.277 1.00 71.88 92 GLU A CA 1
ATOM 695 C C . GLU A 1 92 ? 9.821 12.156 -28.181 1.00 71.88 92 GLU A C 1
ATOM 697 O O . GLU A 1 92 ? 9.396 11.635 -29.213 1.00 71.88 92 GLU A O 1
ATOM 702 N N . GLN A 1 93 ? 9.473 13.395 -27.812 1.00 71.88 93 GLN A N 1
ATOM 703 C CA . GLN A 1 93 ? 8.616 14.236 -28.650 1.00 71.88 93 GLN A CA 1
ATOM 704 C C . GLN A 1 93 ? 9.325 14.602 -29.957 1.00 71.88 93 GLN A C 1
ATOM 706 O O . GLN A 1 93 ? 8.744 14.443 -31.025 1.00 71.88 93 GLN A O 1
ATOM 711 N N . ALA A 1 94 ? 10.604 14.981 -29.890 1.00 75.38 94 ALA A N 1
ATOM 712 C CA . ALA A 1 94 ? 11.403 15.253 -31.081 1.00 75.38 94 ALA A CA 1
ATOM 713 C C . ALA A 1 94 ? 11.523 14.027 -32.007 1.00 75.38 94 ALA A C 1
ATOM 715 O O . ALA A 1 94 ? 11.439 14.174 -33.223 1.00 75.38 94 ALA A O 1
ATOM 716 N N . LEU A 1 95 ? 11.669 12.812 -31.458 1.00 76.50 95 LEU A N 1
ATOM 717 C CA . LEU A 1 95 ? 11.659 11.572 -32.244 1.00 76.50 95 LEU A CA 1
ATOM 718 C C . LEU A 1 95 ? 10.296 11.317 -32.896 1.00 76.50 95 LEU A C 1
ATOM 720 O O . LEU A 1 95 ? 10.247 10.900 -34.051 1.00 76.50 95 LEU A O 1
ATOM 724 N N . LYS A 1 96 ? 9.189 11.589 -32.192 1.00 73.44 96 LYS A N 1
ATOM 725 C CA . LYS A 1 96 ? 7.838 11.491 -32.763 1.00 73.44 96 LYS A CA 1
ATOM 726 C C . LYS A 1 96 ? 7.633 12.464 -33.913 1.00 73.44 96 LYS A C 1
ATOM 728 O O . LYS A 1 96 ? 7.238 12.025 -34.991 1.00 73.44 96 LYS A O 1
ATOM 733 N N . ASP A 1 97 ? 7.969 13.731 -33.702 1.00 77.62 97 ASP A N 1
ATOM 734 C CA . ASP A 1 97 ? 7.835 14.798 -34.697 1.00 77.62 97 ASP A CA 1
ATOM 735 C C . ASP A 1 97 ? 8.738 14.544 -35.920 1.00 77.62 97 ASP A C 1
ATOM 737 O O . ASP A 1 97 ? 8.371 14.868 -37.047 1.00 77.62 97 ASP A O 1
ATOM 741 N N . ALA A 1 98 ? 9.889 13.894 -35.714 1.00 77.81 98 ALA A N 1
ATOM 742 C CA . ALA A 1 98 ? 10.788 13.441 -36.775 1.00 77.81 98 ALA A CA 1
ATOM 743 C C . ALA A 1 98 ? 10.374 12.107 -37.437 1.00 77.81 98 ALA A C 1
ATOM 745 O O . ALA A 1 98 ? 11.067 11.645 -38.342 1.00 77.81 98 ALA A O 1
ATOM 746 N N . GLY A 1 99 ? 9.281 11.463 -37.002 1.00 74.56 99 GLY A N 1
ATOM 747 C CA . GLY A 1 99 ? 8.804 10.189 -37.561 1.00 74.56 99 GLY A CA 1
ATOM 748 C C . GLY A 1 99 ? 9.633 8.953 -37.178 1.00 74.56 99 GLY A C 1
ATOM 749 O O . GLY A 1 99 ? 9.526 7.918 -37.825 1.00 74.56 99 GLY A O 1
ATOM 750 N N . LEU A 1 100 ? 10.451 9.037 -36.126 1.00 68.75 100 LEU A N 1
ATOM 751 C CA . LEU A 1 100 ? 11.378 7.995 -35.659 1.00 68.75 100 LEU A CA 1
ATOM 752 C C . LEU A 1 100 ? 10.854 7.215 -34.436 1.00 68.75 100 LEU A C 1
ATOM 754 O O . LEU A 1 100 ? 11.638 6.643 -33.682 1.00 68.75 100 LEU A O 1
ATOM 758 N N . HIS A 1 101 ? 9.542 7.226 -34.197 1.00 67.38 101 HIS A N 1
ATOM 759 C CA . HIS A 1 101 ? 8.945 6.705 -32.962 1.00 67.38 101 HIS A CA 1
ATOM 760 C C . HIS A 1 101 ? 8.539 5.227 -33.004 1.00 67.38 101 HIS A C 1
ATOM 762 O O . HIS A 1 101 ? 8.426 4.621 -31.944 1.00 67.38 101 HIS A O 1
ATOM 768 N N . ASP A 1 102 ? 8.410 4.636 -34.193 1.00 62.97 102 ASP A N 1
ATOM 769 C CA . ASP A 1 102 ? 7.952 3.252 -34.380 1.00 62.97 102 ASP A CA 1
ATOM 770 C C . ASP A 1 102 ? 9.012 2.401 -35.102 1.00 62.97 102 ASP A C 1
ATOM 772 O O . ASP A 1 102 ? 8.757 1.733 -36.105 1.00 62.97 102 ASP A O 1
ATOM 776 N N . GLY A 1 103 ? 10.253 2.473 -34.614 1.00 61.06 103 GLY A N 1
ATOM 777 C CA . GLY A 1 103 ? 11.360 1.658 -35.111 1.00 61.06 103 GLY A CA 1
ATOM 778 C C . GLY A 1 103 ? 11.411 0.269 -34.454 1.00 61.06 103 GLY A C 1
ATOM 779 O O . GLY A 1 103 ? 11.030 0.128 -33.290 1.00 61.06 103 GLY A O 1
ATOM 780 N N . PRO A 1 104 ? 11.909 -0.772 -35.150 1.00 63.28 104 PRO A N 1
ATOM 781 C CA . PRO A 1 104 ? 12.217 -2.048 -34.508 1.00 63.28 104 PRO A CA 1
ATOM 782 C C . PRO A 1 104 ? 13.222 -1.838 -33.366 1.00 63.28 104 PRO A C 1
ATOM 784 O O . PRO A 1 104 ? 14.128 -1.010 -33.478 1.00 63.28 104 PRO A O 1
ATOM 787 N N . SER A 1 105 ? 13.076 -2.594 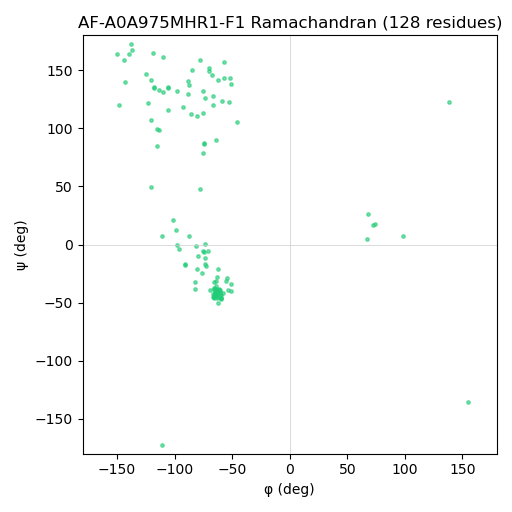-32.274 1.00 73.19 105 SER A N 1
ATOM 788 C CA . SER A 1 105 ? 14.001 -2.509 -31.139 1.00 73.19 105 SER A CA 1
ATOM 789 C C . SER A 1 105 ? 15.445 -2.790 -31.571 1.00 73.19 105 SER A C 1
ATOM 791 O O . SER A 1 105 ? 15.693 -3.474 -32.570 1.00 73.19 105 SER A O 1
ATOM 793 N N . LEU A 1 106 ? 16.411 -2.292 -30.792 1.00 71.31 106 LEU A N 1
ATOM 794 C CA . LEU A 1 106 ? 17.833 -2.549 -31.036 1.00 71.31 106 LEU A CA 1
ATOM 795 C C . LEU A 1 106 ? 18.118 -4.057 -31.144 1.00 71.31 106 LEU A C 1
ATOM 797 O O . LEU A 1 106 ? 18.846 -4.471 -32.041 1.00 71.31 106 LEU A O 1
ATOM 801 N N . ASP A 1 107 ? 17.462 -4.870 -30.312 1.00 69.94 107 ASP A N 1
ATOM 802 C CA . ASP A 1 107 ? 17.559 -6.333 -30.353 1.00 69.94 107 ASP A CA 1
ATOM 803 C C . ASP A 1 107 ? 17.099 -6.914 -31.697 1.00 69.94 107 ASP A C 1
ATOM 805 O O . ASP A 1 107 ? 17.746 -7.806 -32.246 1.00 69.94 107 ASP A O 1
ATOM 809 N N . HIS A 1 108 ? 16.014 -6.388 -32.272 1.00 69.62 108 HIS A N 1
ATOM 810 C CA . HIS A 1 108 ? 15.501 -6.838 -33.566 1.00 69.62 108 HIS A CA 1
ATOM 811 C C . HIS A 1 108 ? 16.435 -6.447 -34.723 1.00 69.62 108 HIS A C 1
ATOM 813 O O . HIS A 1 108 ? 16.658 -7.242 -35.639 1.00 69.62 108 HIS A O 1
ATOM 819 N N . LEU A 1 109 ? 17.022 -5.246 -34.679 1.00 77.81 109 LEU A N 1
ATOM 820 C CA . LEU A 1 109 ? 18.011 -4.802 -35.668 1.00 77.81 109 LEU A CA 1
ATOM 821 C C . LEU A 1 109 ? 19.304 -5.622 -35.588 1.00 77.81 109 LEU A C 1
ATOM 823 O O . LEU A 1 109 ? 19.825 -6.044 -36.623 1.00 77.81 109 LEU A O 1
ATOM 827 N N . LEU A 1 110 ? 19.781 -5.898 -34.372 1.00 81.69 110 LEU A N 1
ATOM 828 C CA . LEU A 1 110 ? 20.967 -6.716 -34.135 1.00 81.69 110 LEU A CA 1
ATOM 829 C C . LEU A 1 110 ? 20.747 -8.152 -34.628 1.00 81.69 110 LEU A C 1
ATOM 831 O O . LEU A 1 110 ? 21.581 -8.688 -35.356 1.00 81.69 110 LEU A O 1
ATOM 835 N N . ALA A 1 111 ? 19.592 -8.748 -34.312 1.00 77.44 111 ALA A N 1
ATOM 836 C CA . ALA A 1 111 ? 19.213 -10.073 -34.798 1.00 77.44 111 ALA A CA 1
ATOM 837 C C . ALA A 1 111 ? 19.184 -10.131 -36.334 1.00 77.44 111 ALA A C 1
ATOM 839 O O . ALA A 1 111 ? 19.686 -11.090 -36.927 1.00 77.44 111 ALA A O 1
ATOM 840 N N . ARG A 1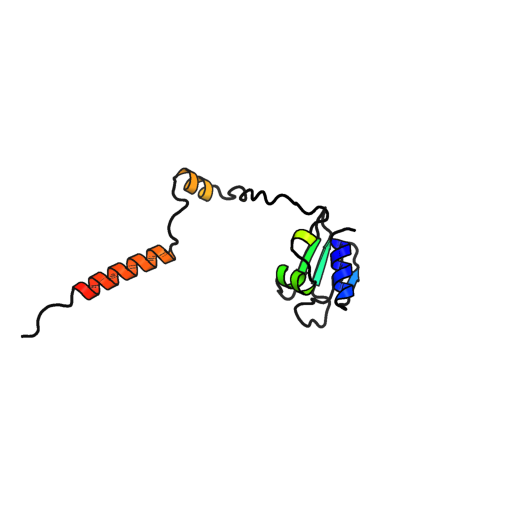 112 ? 18.661 -9.089 -36.994 1.00 81.31 112 ARG A N 1
ATOM 841 C CA . ARG A 1 112 ? 18.634 -9.016 -38.460 1.00 81.31 112 ARG A CA 1
ATOM 842 C C . ARG A 1 112 ? 20.040 -8.915 -39.051 1.00 81.31 112 ARG A C 1
ATOM 844 O O . ARG A 1 112 ? 20.355 -9.669 -39.963 1.00 81.31 112 ARG A O 1
ATOM 851 N N . MET A 1 113 ? 20.905 -8.059 -38.500 1.00 85.88 113 MET A N 1
ATOM 852 C CA . MET A 1 113 ? 22.303 -7.944 -38.944 1.00 85.88 113 MET A CA 1
ATOM 853 C C . MET A 1 113 ? 23.076 -9.257 -38.795 1.00 85.88 113 MET A C 1
ATOM 855 O O . MET A 1 113 ? 23.758 -9.676 -39.727 1.00 85.88 113 MET A O 1
ATOM 859 N N . LEU A 1 114 ? 22.946 -9.927 -37.647 1.00 85.75 114 LEU A N 1
ATOM 860 C CA . LEU A 1 114 ? 23.611 -11.208 -37.399 1.00 85.75 114 LEU A CA 1
ATOM 861 C C . LEU A 1 114 ? 23.109 -12.303 -38.349 1.00 85.75 114 LEU A C 1
ATOM 863 O O . LEU A 1 114 ? 23.896 -13.136 -38.800 1.00 85.75 114 LEU A O 1
ATOM 867 N N . THR A 1 115 ? 21.818 -12.282 -38.689 1.00 80.06 115 THR A N 1
ATOM 868 C CA . THR A 1 115 ? 21.229 -13.222 -39.651 1.00 80.06 115 THR A CA 1
ATOM 869 C C . THR A 1 115 ? 21.791 -13.011 -41.056 1.00 80.06 115 THR A C 1
ATOM 871 O O . THR A 1 115 ? 22.180 -13.984 -41.700 1.00 80.06 115 THR A O 1
ATOM 874 N N . GLU A 1 116 ? 21.897 -11.764 -41.521 1.00 82.75 116 GLU A N 1
ATOM 875 C CA . GLU A 1 116 ? 22.479 -11.466 -42.837 1.00 82.75 116 GLU A CA 1
ATOM 876 C C . GLU A 1 116 ? 23.966 -11.845 -42.904 1.00 82.75 116 GLU A C 1
ATOM 878 O O . GLU A 1 116 ? 24.376 -12.543 -43.829 1.00 82.75 116 GLU A O 1
ATOM 883 N N . GLN A 1 117 ? 24.755 -11.531 -41.870 1.00 79.12 117 GLN A N 1
ATOM 884 C CA . GLN A 1 117 ? 26.162 -11.950 -41.796 1.00 79.12 117 GLN A CA 1
ATOM 885 C C . GLN A 1 117 ? 26.330 -13.477 -41.794 1.00 79.12 117 GLN A C 1
ATOM 887 O O . GLN A 1 117 ? 27.258 -14.013 -42.401 1.00 79.12 117 GLN A O 1
ATOM 892 N N . ALA A 1 118 ? 25.442 -14.212 -41.118 1.00 75.31 118 ALA A N 1
ATOM 893 C CA . ALA A 1 118 ? 25.457 -15.673 -41.148 1.00 75.31 118 ALA A CA 1
ATOM 894 C C . ALA A 1 118 ? 25.137 -16.217 -42.552 1.00 75.31 118 ALA A C 1
ATOM 896 O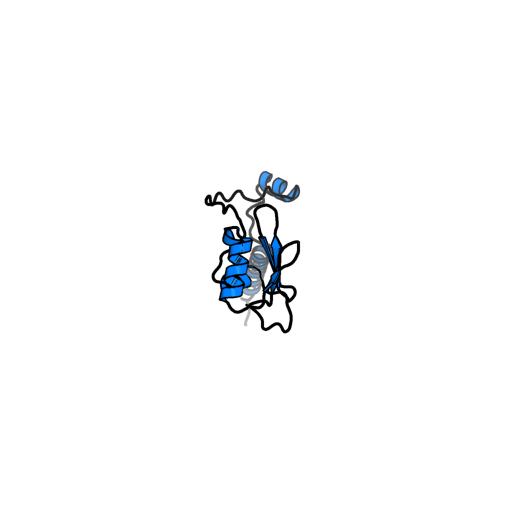 O . ALA A 1 118 ? 25.738 -17.199 -42.990 1.00 75.31 118 ALA A O 1
ATOM 897 N N . LYS A 1 119 ? 24.226 -15.560 -43.275 1.00 72.25 119 LYS A N 1
ATOM 898 C CA . LYS A 1 119 ? 23.855 -15.900 -44.652 1.00 72.25 119 LYS A CA 1
ATOM 899 C C . LYS A 1 119 ? 25.021 -15.696 -45.618 1.00 72.25 119 LYS A C 1
ATOM 901 O O . LYS A 1 119 ? 25.308 -16.586 -46.412 1.00 72.25 119 LYS A O 1
ATOM 906 N N . GLU A 1 120 ? 25.730 -14.577 -45.491 1.00 71.25 120 GLU A N 1
ATOM 907 C CA . GLU A 1 120 ? 26.933 -14.262 -46.271 1.00 71.25 120 GLU A CA 1
ATOM 908 C C . GLU A 1 120 ? 28.057 -15.274 -46.017 1.00 71.25 120 GLU A C 1
ATOM 910 O O . GLU A 1 120 ? 28.673 -15.774 -46.957 1.00 71.25 120 GLU A O 1
ATOM 915 N N . ARG A 1 121 ? 28.275 -15.656 -44.752 1.00 69.56 121 ARG A N 1
ATOM 916 C CA . ARG A 1 121 ? 29.256 -16.691 -44.388 1.00 69.56 121 ARG A CA 1
ATOM 917 C C . ARG A 1 121 ? 28.928 -18.057 -44.990 1.00 69.56 121 ARG A C 1
ATOM 919 O O . ARG A 1 121 ? 29.836 -18.757 -45.423 1.00 69.56 121 ARG A O 1
ATOM 926 N N . ASN A 1 122 ? 27.651 -18.433 -45.028 1.00 63.94 122 ASN A N 1
ATOM 927 C CA . ASN A 1 122 ? 27.214 -19.706 -45.607 1.00 63.94 122 ASN A CA 1
ATOM 928 C C . ASN A 1 122 ? 27.205 -19.691 -47.146 1.00 63.94 122 ASN A C 1
ATOM 930 O O . ASN A 1 122 ? 27.339 -20.744 -47.763 1.00 63.94 122 ASN A O 1
ATOM 934 N N . ALA A 1 123 ? 27.087 -18.517 -47.773 1.00 60.59 123 ALA A N 1
ATOM 935 C CA . ALA A 1 123 ? 27.143 -18.364 -49.227 1.00 60.59 123 ALA A CA 1
ATOM 936 C C . ALA A 1 123 ? 28.560 -18.552 -49.813 1.00 60.59 123 ALA A C 1
ATOM 938 O O . ALA A 1 123 ? 28.691 -18.815 -51.004 1.00 60.59 123 ALA A O 1
ATOM 939 N N . GLY A 1 124 ? 29.617 -18.459 -48.995 1.00 59.31 124 GLY A N 1
ATOM 940 C CA . GLY A 1 124 ? 31.016 -18.614 -49.422 1.00 59.31 124 GLY A CA 1
ATOM 941 C C . GLY A 1 124 ? 31.568 -20.049 -49.421 1.00 59.31 124 GLY A C 1
ATOM 942 O O . GLY A 1 124 ? 32.770 -20.222 -49.582 1.00 59.31 124 GLY A O 1
ATOM 943 N N . GLY A 1 125 ? 30.734 -21.071 -49.194 1.00 55.66 125 GLY A N 1
ATOM 944 C CA . GLY A 1 125 ? 31.169 -22.457 -48.957 1.00 55.66 125 GLY A CA 1
ATOM 945 C C . GLY A 1 125 ? 31.123 -23.423 -50.150 1.00 55.66 125 GLY A C 1
ATOM 946 O O . GLY A 1 125 ? 31.221 -24.626 -49.924 1.00 55.66 125 GLY A O 1
ATOM 947 N N . SER A 1 126 ? 30.944 -22.963 -51.395 1.00 55.00 126 SER A N 1
ATOM 948 C CA . SER A 1 126 ? 30.918 -23.847 -52.577 1.00 55.00 126 SER A CA 1
ATOM 949 C C . SER A 1 126 ? 32.108 -23.605 -53.521 1.00 55.00 126 SER A C 1
ATOM 951 O O . SER A 1 126 ? 32.057 -22.698 -54.349 1.00 55.00 126 SER A O 1
ATOM 953 N N . GLY A 1 127 ? 33.146 -24.442 -53.412 1.00 53.38 127 GLY A N 1
ATOM 954 C CA . GLY A 1 127 ? 34.302 -24.539 -54.326 1.00 53.38 127 GLY A CA 1
ATOM 955 C C . GLY A 1 127 ? 35.599 -24.721 -53.527 1.00 53.38 127 GLY A C 1
ATOM 956 O O . GLY A 1 127 ? 35.865 -23.927 -52.635 1.00 53.38 127 GLY A O 1
ATOM 957 N N . ASP A 1 128 ? 36.435 -25.746 -53.675 1.00 45.62 128 ASP A N 1
ATOM 958 C CA . ASP A 1 128 ? 36.584 -26.823 -54.653 1.00 45.62 128 ASP A CA 1
ATOM 959 C C . ASP A 1 128 ? 37.020 -28.092 -53.897 1.00 45.62 128 ASP A C 1
ATOM 961 O O . ASP A 1 128 ? 37.870 -28.028 -53.008 1.00 45.62 128 ASP A O 1
ATOM 965 N N . ALA A 1 129 ? 36.471 -29.250 -54.267 1.00 48.31 129 ALA A N 1
ATOM 966 C CA . ALA A 1 129 ? 37.071 -30.549 -53.977 1.00 48.31 129 ALA A CA 1
ATOM 967 C C . ALA A 1 129 ? 37.436 -31.178 -55.325 1.00 48.31 129 ALA A C 1
ATOM 969 O O . ALA A 1 129 ? 36.563 -31.695 -56.025 1.00 48.31 129 ALA A O 1
ATOM 970 N N . ALA A 1 130 ? 38.712 -31.068 -55.687 1.00 43.97 130 ALA A N 1
ATOM 971 C CA . ALA A 1 130 ? 39.349 -31.782 -56.786 1.00 43.97 130 ALA A CA 1
ATOM 972 C C . ALA A 1 130 ? 40.572 -32.520 -56.238 1.00 43.97 130 ALA A C 1
ATOM 974 O O . ALA A 1 130 ? 41.301 -31.906 -55.423 1.00 43.97 130 ALA A O 1
#

Mean predicted aligned error: 14.13 Å

Sequence (130 aa):
MTAFETIVASLRAAGVDVKLTKGGARAQCPVHNSRGLTLSVRRGDGRVSVYCFAGCEDVEVLDALGLVVRDLFDEPRTDRTYAPPPTRTPWEQALKDAGLHDGPSLDHLLARMLTEQAKERNAGGSGDAA

Foldseek 3Di:
DALLVLLVVLCVVLVWDWDADPFGIFIPQLQDDDPDRQWDWGDDDQFIDIDGNVDDDPQSSQVSSVHHPQSRGRDRDPDPPPPDPPPPDPVQVVCVVVVNNDDDDPVVVVVVVVVVVVVVVVVPPDDDDD

Nearest PDB structures (foldseek):
  6csl-assembly1_A  TM=2.597E-01  e=3.555E+00  Streptococcus pneumoniae
  2cs7-assembly3_C  TM=2.725E-01  e=8.119E+00  Streptococcus pneumoniae

Radius of gyration: 25.98 Å; Cα contacts (8 Å, |Δi|>4): 147; chains: 1; bounding box: 56×48×70 Å

Solvent-accessible surface area (backbone atoms only — not comparable to full-atom values): 7873 Å² total; per-residue (Å²): 131,47,22,61,55,53,50,54,49,35,40,50,73,70,71,40,62,74,46,79,51,99,60,35,35,36,18,40,40,87,75,50,97,56,98,48,65,43,19,38,39,36,66,56,89,64,32,40,48,65,47,41,79,85,68,61,55,58,66,55,49,28,50,71,53,78,45,56,82,57,53,32,27,55,74,55,80,83,71,86,73,80,69,74,75,77,75,86,41,77,63,61,48,52,30,46,78,69,71,62,67,85,65,78,52,71,67,56,52,51,53,50,54,54,51,52,55,52,51,56,62,62,68,72,72,83,84,83,92,129

Secondary structure (DSSP, 8-state):
--HHHHHHHHHHHTT--EEEETTEEEE--SSS--SS--EEEEE-SSBEEEEETT---HHHHHHHTT--GGGGBSS--------PPP--SHHHHHHHHTT-SSPPPHHHHHHHHHHHHHHHHHHT------